Protein AF-A0A348S1D7-F1 (afdb_monomer_lite)

Sequence (116 aa):
MNTQKVLALLLGLLMGLTSSEMTGSSWRDGMTKGKPALRSAGSISFGPEGILFIADAKSASIHAIATGDTEASKASPVKLEAINTKIAGMLGTTADEILIKDIAVNPISKYTYLSV

Radius of gyration: 24.41 Å; chains: 1; bounding box: 68×28×62 Å

Structure (mmCIF, N/CA/C/O backbone):
data_AF-A0A348S1D7-F1
#
_entry.id   AF-A0A348S1D7-F1
#
loop_
_atom_site.group_PDB
_atom_site.id
_atom_site.type_symbol
_atom_site.label_atom_id
_atom_site.label_alt_id
_atom_site.label_comp_id
_atom_site.label_asym_id
_atom_site.label_entity_id
_atom_site.label_seq_id
_atom_site.pdbx_PDB_ins_code
_atom_site.Cartn_x
_atom_site.Cartn_y
_atom_site.Cartn_z
_atom_site.occupancy
_atom_site.B_iso_or_equiv
_atom_site.auth_seq_id
_atom_site.auth_comp_id
_atom_site.auth_asym_id
_atom_site.auth_atom_id
_atom_site.pdbx_PDB_model_num
ATOM 1 N N . MET A 1 1 ? 50.195 -0.062 -45.359 1.00 57.47 1 MET A N 1
ATOM 2 C CA . MET A 1 1 ? 49.085 0.442 -44.518 1.00 57.47 1 MET A CA 1
ATOM 3 C C . MET A 1 1 ? 49.704 1.194 -43.347 1.00 57.47 1 MET A C 1
ATOM 5 O O . MET A 1 1 ? 50.468 0.582 -42.618 1.00 57.47 1 MET A O 1
ATOM 9 N N . ASN A 1 2 ? 49.497 2.514 -43.241 1.00 72.00 2 ASN A N 1
ATOM 10 C CA . ASN A 1 2 ? 50.196 3.346 -42.247 1.00 72.00 2 ASN A CA 1
ATOM 11 C C . ASN A 1 2 ? 49.813 2.953 -40.818 1.00 72.00 2 ASN A C 1
ATOM 13 O O . ASN A 1 2 ? 48.632 2.803 -40.514 1.00 72.00 2 ASN A O 1
ATOM 17 N N . THR A 1 3 ? 50.808 2.878 -39.939 1.00 71.75 3 THR A N 1
ATOM 18 C CA . THR A 1 3 ? 50.696 2.573 -38.502 1.00 71.75 3 THR A CA 1
ATOM 19 C C . THR A 1 3 ? 49.655 3.448 -37.795 1.00 71.75 3 THR A C 1
ATOM 21 O O . THR A 1 3 ? 48.921 2.974 -36.937 1.00 71.75 3 THR A O 1
ATOM 24 N N . GLN A 1 4 ? 49.495 4.696 -38.241 1.00 70.12 4 GLN A N 1
ATOM 25 C CA . GLN A 1 4 ? 48.489 5.640 -37.746 1.00 70.12 4 GLN A CA 1
ATOM 26 C C . GLN A 1 4 ? 47.040 5.231 -38.084 1.00 70.12 4 GLN A C 1
ATOM 28 O O . GLN A 1 4 ? 46.131 5.472 -37.295 1.00 70.12 4 GLN A O 1
ATOM 33 N N . LYS A 1 5 ? 46.817 4.556 -39.222 1.00 63.41 5 LYS A N 1
ATOM 34 C CA . LYS A 1 5 ? 45.502 4.009 -39.600 1.00 63.41 5 LYS A CA 1
ATOM 35 C C . LYS A 1 5 ? 45.158 2.755 -38.796 1.00 63.41 5 LYS A C 1
ATOM 37 O O . LYS A 1 5 ? 43.998 2.553 -38.468 1.00 63.41 5 LYS A O 1
ATOM 42 N N . VAL A 1 6 ? 46.162 1.945 -38.450 1.00 67.88 6 VAL A N 1
ATOM 43 C CA . VAL A 1 6 ? 45.993 0.748 -37.606 1.00 67.88 6 VAL A CA 1
ATOM 44 C C . VAL A 1 6 ? 45.667 1.146 -36.163 1.00 67.88 6 VAL A C 1
ATOM 46 O O . VAL A 1 6 ? 44.757 0.579 -35.567 1.00 67.88 6 VAL A O 1
ATOM 49 N N . LEU A 1 7 ? 46.336 2.176 -35.633 1.00 64.56 7 LEU A N 1
ATOM 50 C CA . LEU A 1 7 ? 46.069 2.698 -34.290 1.00 64.56 7 LEU A CA 1
ATOM 51 C C . LEU A 1 7 ? 44.670 3.331 -34.176 1.00 64.56 7 LEU A C 1
ATOM 53 O O . LEU A 1 7 ? 43.976 3.111 -33.188 1.00 64.56 7 LEU A O 1
ATOM 57 N N . ALA A 1 8 ? 44.225 4.055 -35.211 1.00 62.78 8 ALA A N 1
ATOM 58 C CA . ALA A 1 8 ? 42.872 4.611 -35.272 1.00 62.78 8 ALA A CA 1
ATOM 59 C C . ALA A 1 8 ? 41.786 3.521 -35.361 1.00 62.78 8 ALA A C 1
ATOM 61 O O . ALA A 1 8 ? 40.732 3.656 -34.742 1.00 62.78 8 ALA A O 1
ATOM 62 N N . LEU A 1 9 ? 42.052 2.421 -36.078 1.00 63.50 9 LEU A N 1
ATOM 63 C CA . LEU A 1 9 ? 41.131 1.282 -36.159 1.00 63.50 9 LEU A CA 1
ATOM 64 C C . LEU A 1 9 ? 40.997 0.551 -34.813 1.00 63.50 9 LEU A C 1
ATOM 66 O O . LEU A 1 9 ? 39.894 0.181 -34.420 1.00 63.50 9 LEU A O 1
ATOM 70 N N . LEU A 1 10 ? 42.113 0.369 -34.099 1.00 59.72 10 LEU A N 1
ATOM 71 C CA . LEU A 1 10 ? 42.144 -0.284 -32.785 1.00 59.72 10 LEU A CA 1
ATOM 72 C C . LEU A 1 10 ? 41.441 0.544 -31.702 1.00 59.72 10 LEU A C 1
ATOM 74 O O . LEU A 1 10 ? 40.756 -0.023 -30.854 1.00 59.72 10 LEU A O 1
ATOM 78 N N . LEU A 1 11 ? 41.553 1.874 -31.753 1.00 58.66 11 LEU A N 1
ATOM 79 C CA . LEU A 1 11 ? 40.872 2.758 -30.804 1.00 58.66 11 LEU A CA 1
ATOM 80 C C . LEU A 1 11 ? 39.358 2.841 -31.073 1.00 58.66 11 LEU A C 1
ATOM 82 O O . LEU A 1 11 ? 38.571 2.885 -30.132 1.00 58.66 11 LEU A O 1
ATOM 86 N N . GLY A 1 12 ? 38.941 2.783 -32.344 1.00 58.72 12 GLY A N 1
ATOM 87 C CA . GLY A 1 12 ? 37.526 2.727 -32.727 1.00 58.72 12 GLY A CA 1
ATOM 88 C C . GLY A 1 12 ? 36.829 1.422 -32.325 1.00 58.72 12 GLY A C 1
ATOM 89 O O . GLY A 1 12 ? 35.660 1.443 -31.950 1.00 58.72 12 GLY A O 1
ATOM 90 N N . LEU A 1 13 ? 37.547 0.293 -32.334 1.00 56.59 13 LEU A N 1
ATOM 91 C CA . LEU A 1 13 ? 36.988 -1.007 -31.945 1.00 56.59 13 LEU A CA 1
ATOM 92 C C . LEU A 1 13 ? 36.772 -1.128 -30.424 1.00 56.59 13 LEU A C 1
ATOM 94 O O . LEU A 1 13 ? 35.851 -1.812 -29.986 1.00 56.59 13 LEU A O 1
ATOM 98 N N . LEU A 1 14 ? 37.573 -0.423 -29.616 1.00 54.47 14 LEU A N 1
ATOM 99 C CA . LEU A 1 14 ? 37.463 -0.444 -28.154 1.00 54.47 14 LEU A CA 1
ATOM 100 C C . LEU A 1 14 ? 36.290 0.410 -27.626 1.00 54.47 14 LEU A C 1
ATOM 102 O O . LEU A 1 14 ? 35.780 0.139 -26.544 1.00 54.47 14 LEU A O 1
ATOM 106 N N . MET A 1 15 ? 35.819 1.397 -28.401 1.00 57.50 15 MET A N 1
ATOM 107 C CA . MET A 1 15 ? 34.648 2.224 -28.056 1.00 57.50 15 MET A CA 1
ATOM 108 C C . MET A 1 15 ? 33.308 1.616 -28.511 1.00 57.50 15 MET A C 1
ATOM 110 O O . MET A 1 15 ? 32.262 2.106 -28.107 1.00 57.50 15 MET A O 1
ATOM 114 N N . GLY A 1 16 ? 33.316 0.555 -29.329 1.00 50.44 16 GLY A N 1
ATOM 115 C CA . GLY A 1 16 ? 32.101 -0.123 -29.809 1.00 50.44 16 GLY A CA 1
ATOM 116 C C . GLY A 1 16 ? 31.525 -1.180 -28.856 1.00 50.44 16 GLY A C 1
ATOM 117 O O . GLY A 1 16 ? 30.463 -1.731 -29.124 1.00 50.44 16 GLY A O 1
ATOM 118 N N . LEU A 1 17 ? 32.209 -1.470 -27.745 1.00 51.31 17 LEU A N 1
ATOM 119 C CA . LEU A 1 17 ? 31.784 -2.431 -26.714 1.00 51.31 17 LEU A CA 1
ATOM 120 C C . LEU A 1 17 ? 30.895 -1.798 -25.627 1.00 51.31 17 LEU A C 1
ATOM 122 O O . LEU A 1 17 ? 30.748 -2.349 -24.536 1.00 51.31 17 LEU A O 1
ATOM 126 N N . THR A 1 18 ? 30.305 -0.631 -25.893 1.00 50.84 18 THR A N 1
ATOM 127 C CA . THR A 1 18 ? 29.413 0.044 -24.948 1.00 50.84 18 THR A CA 1
ATOM 128 C C . THR A 1 18 ? 28.110 -0.739 -24.787 1.00 50.84 18 THR A C 1
ATOM 130 O O . THR A 1 18 ? 27.266 -0.745 -25.679 1.00 50.84 18 THR A O 1
ATOM 133 N N . SER A 1 19 ? 27.999 -1.407 -23.635 1.00 54.81 19 SER A N 1
ATOM 134 C CA . SER A 1 19 ? 26.772 -1.704 -22.884 1.00 54.81 19 SER A CA 1
ATOM 135 C C . SER A 1 19 ? 25.528 -2.027 -23.719 1.00 54.81 19 SER A C 1
ATOM 137 O O . SER A 1 19 ? 24.723 -1.150 -24.027 1.00 54.81 19 SER A O 1
ATOM 139 N N . SER A 1 20 ? 25.301 -3.317 -23.982 1.00 53.12 20 SER A N 1
ATOM 140 C CA . SER A 1 20 ? 23.927 -3.802 -24.133 1.00 53.12 20 SER A CA 1
ATOM 141 C C . SER A 1 20 ? 23.215 -3.585 -22.800 1.00 53.12 20 SER A C 1
ATOM 143 O O . SER A 1 20 ? 23.373 -4.376 -21.871 1.00 53.12 20 SER A O 1
ATOM 145 N N . GLU A 1 21 ? 22.477 -2.486 -22.674 1.00 56.56 21 GLU A N 1
ATOM 146 C CA . GLU A 1 21 ? 21.488 -2.371 -21.614 1.00 56.56 21 GLU A CA 1
ATOM 147 C C . GLU A 1 21 ? 20.433 -3.444 -21.889 1.00 56.56 21 GLU A C 1
ATOM 149 O O . GLU A 1 21 ? 19.648 -3.346 -22.831 1.00 56.56 21 GLU A O 1
ATOM 154 N N . MET A 1 22 ? 20.455 -4.523 -21.103 1.00 54.53 22 MET A N 1
ATOM 155 C CA . MET A 1 22 ? 19.306 -5.411 -20.970 1.00 54.53 22 MET A CA 1
ATOM 156 C C . MET A 1 22 ? 18.187 -4.584 -20.339 1.00 54.53 22 MET A C 1
ATOM 158 O O . MET A 1 22 ? 18.021 -4.565 -19.121 1.00 54.53 22 MET A O 1
ATOM 162 N N . THR A 1 23 ? 17.438 -3.861 -21.165 1.00 60.00 23 THR A N 1
ATOM 163 C CA . THR A 1 23 ? 16.162 -3.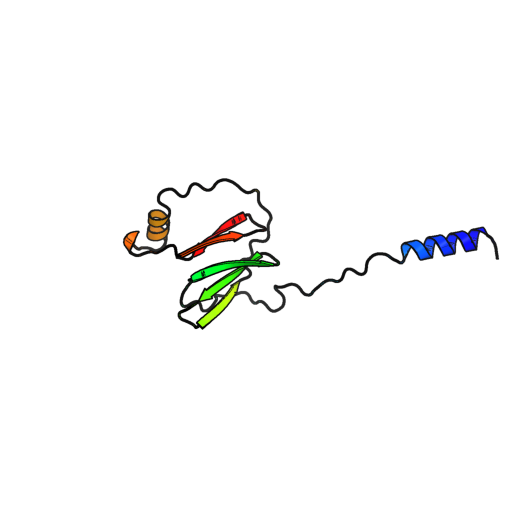285 -20.767 1.00 60.00 23 THR A CA 1
ATOM 164 C C . THR A 1 23 ? 15.204 -4.455 -20.573 1.00 60.00 23 THR A C 1
ATOM 166 O O . THR A 1 23 ? 14.572 -4.952 -21.502 1.00 60.00 23 THR A O 1
ATOM 169 N N . GLY A 1 24 ? 15.165 -4.983 -19.348 1.00 64.56 24 GLY A N 1
ATOM 170 C CA . GLY A 1 24 ? 14.070 -5.854 -18.943 1.00 64.56 24 GLY A CA 1
ATOM 171 C C . GLY A 1 24 ? 12.749 -5.115 -19.164 1.00 64.56 24 GLY A C 1
ATOM 172 O O . GLY A 1 24 ? 12.683 -3.903 -18.953 1.00 64.56 24 GLY A O 1
ATOM 173 N N . SER A 1 25 ? 11.717 -5.831 -19.613 1.00 79.94 25 SER A N 1
ATOM 174 C CA . SER A 1 25 ? 10.351 -5.297 -19.669 1.00 79.94 25 SER A CA 1
ATOM 175 C C . SER A 1 25 ? 9.975 -4.713 -18.307 1.00 79.94 25 SER A C 1
ATOM 177 O O . SER A 1 25 ? 10.285 -5.323 -17.276 1.00 79.94 25 SER A O 1
ATOM 179 N N . SER A 1 26 ? 9.325 -3.550 -18.296 1.00 88.12 26 SER A N 1
ATOM 180 C CA . SER A 1 26 ? 8.895 -2.916 -17.050 1.00 88.12 26 SER A CA 1
ATOM 181 C C . SER A 1 26 ? 7.887 -3.820 -16.347 1.00 88.12 26 SER A C 1
ATOM 183 O O . SER A 1 26 ? 7.023 -4.437 -16.972 1.00 88.12 26 SER A O 1
ATOM 185 N N . TRP A 1 27 ? 7.939 -3.862 -15.018 1.00 89.00 27 TRP A N 1
ATOM 186 C CA . TRP A 1 27 ? 6.949 -4.576 -14.205 1.00 89.00 27 TRP A CA 1
ATOM 187 C C . TRP A 1 27 ? 5.534 -3.995 -14.338 1.00 89.00 27 TRP A C 1
ATOM 189 O O . TRP A 1 27 ? 4.567 -4.602 -13.877 1.00 89.00 27 TRP A O 1
ATOM 199 N N . ARG A 1 28 ? 5.407 -2.814 -14.950 1.00 90.00 28 ARG A N 1
ATOM 200 C CA . ARG A 1 28 ? 4.143 -2.117 -15.200 1.00 90.00 28 ARG A CA 1
ATOM 201 C C . ARG A 1 28 ? 3.609 -2.358 -16.610 1.00 90.00 28 ARG A C 1
ATOM 203 O O . ARG A 1 28 ? 2.506 -1.896 -16.910 1.00 90.00 28 ARG A O 1
ATOM 210 N N . ASP A 1 29 ? 4.349 -3.063 -17.464 1.00 91.75 29 ASP A N 1
ATOM 211 C CA . ASP A 1 29 ? 3.911 -3.363 -18.824 1.00 91.75 29 ASP A CA 1
ATOM 212 C C . ASP A 1 29 ? 2.584 -4.138 -18.799 1.00 91.75 29 ASP A C 1
ATOM 214 O O . ASP A 1 29 ? 2.406 -5.111 -18.067 1.00 91.75 29 ASP A O 1
ATOM 218 N N . GLY A 1 30 ? 1.607 -3.667 -19.578 1.00 90.81 30 GLY A N 1
ATOM 219 C CA . GLY A 1 30 ? 0.260 -4.247 -19.627 1.00 90.81 30 GLY A CA 1
ATOM 220 C C . GLY A 1 30 ? -0.677 -3.835 -18.484 1.00 90.81 30 GLY A C 1
ATOM 221 O O . GLY A 1 30 ? -1.850 -4.211 -18.505 1.00 90.81 30 GLY A O 1
ATOM 222 N N . MET A 1 31 ? -0.224 -3.034 -17.514 1.00 93.19 31 MET A N 1
ATOM 223 C CA . MET A 1 31 ? -1.118 -2.469 -16.502 1.00 93.19 31 MET A CA 1
ATOM 224 C C . MET A 1 31 ? -2.007 -1.371 -17.092 1.00 93.19 31 MET A C 1
ATOM 226 O O . MET A 1 31 ? -1.567 -0.515 -17.858 1.00 93.19 31 MET A O 1
ATOM 230 N N . THR A 1 32 ? -3.272 -1.350 -16.676 1.00 93.69 32 THR A N 1
ATOM 231 C CA . THR A 1 32 ? -4.252 -0.343 -17.099 1.00 93.69 32 THR A CA 1
ATOM 232 C C . THR A 1 32 ? -4.692 0.523 -15.930 1.00 93.69 32 THR A C 1
ATOM 234 O O . THR A 1 32 ? -4.882 0.031 -14.816 1.00 93.69 32 THR A O 1
ATOM 237 N N . LYS A 1 33 ? -4.946 1.809 -16.189 1.00 93.75 33 LYS A N 1
ATOM 238 C CA . LYS A 1 33 ? -5.558 2.699 -15.199 1.00 93.75 33 LYS A CA 1
ATOM 239 C C . LYS A 1 33 ? -7.004 2.275 -14.939 1.00 93.75 33 LYS A C 1
ATOM 241 O O . LYS A 1 33 ? -7.776 2.090 -15.874 1.00 93.75 33 LYS A O 1
ATOM 246 N N . GLY A 1 34 ? -7.387 2.179 -13.672 1.00 92.56 34 GLY A N 1
ATOM 247 C CA . GLY A 1 34 ? -8.749 1.821 -13.297 1.00 92.56 34 GLY A CA 1
ATOM 248 C C . GLY A 1 34 ? -8.906 1.598 -11.801 1.00 92.56 34 GLY A C 1
ATOM 249 O O . GLY A 1 34 ? -7.966 1.779 -11.027 1.00 92.56 34 GLY A O 1
ATOM 250 N N . LYS A 1 35 ? -10.116 1.204 -11.403 1.00 90.44 35 LYS A N 1
ATOM 251 C CA . LYS A 1 35 ? -10.414 0.807 -10.028 1.00 90.44 35 LYS A CA 1
ATOM 252 C C . LYS A 1 35 ? -10.227 -0.709 -9.901 1.00 90.44 35 LYS A C 1
ATOM 254 O O . LYS A 1 35 ? -10.946 -1.442 -10.580 1.00 90.44 35 LYS A O 1
ATOM 259 N N . PRO A 1 36 ? -9.312 -1.197 -9.048 1.00 90.06 36 PRO A N 1
ATOM 260 C CA . PRO A 1 36 ? -9.210 -2.625 -8.785 1.00 90.06 36 PRO A CA 1
ATOM 261 C C . PRO A 1 36 ? -10.499 -3.113 -8.115 1.00 90.06 36 PRO A C 1
ATOM 263 O O . PRO A 1 36 ? -11.061 -2.437 -7.250 1.00 90.06 36 PRO A O 1
ATOM 266 N N . ALA A 1 37 ? -10.971 -4.294 -8.510 1.00 92.50 37 ALA A N 1
ATOM 267 C CA . ALA A 1 37 ? -12.168 -4.922 -7.954 1.00 92.50 37 ALA A CA 1
ATOM 268 C C . ALA A 1 37 ? -11.893 -5.574 -6.581 1.00 92.50 37 ALA A C 1
ATOM 270 O O . ALA A 1 37 ? -12.137 -6.762 -6.394 1.00 92.50 37 ALA A O 1
ATOM 271 N N . LEU A 1 38 ? -11.356 -4.794 -5.637 1.00 94.00 38 LEU A N 1
ATOM 272 C CA . LEU A 1 38 ? -11.070 -5.234 -4.271 1.00 94.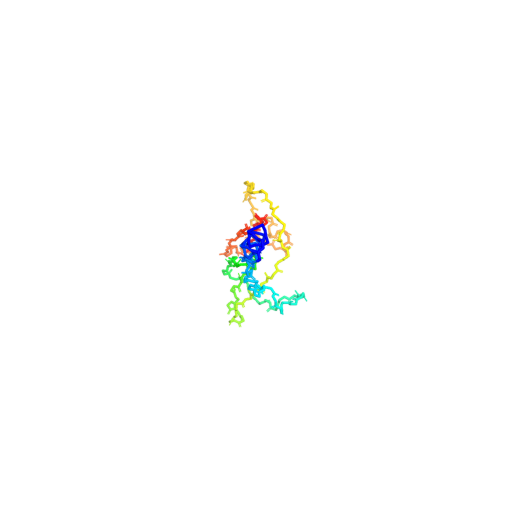00 38 LEU A CA 1
ATOM 273 C C . LEU A 1 38 ? -12.369 -5.449 -3.483 1.00 94.00 38 LEU A C 1
ATOM 275 O O . LEU A 1 38 ? -13.241 -4.579 -3.432 1.00 94.00 38 LEU A O 1
ATOM 279 N N . ARG A 1 39 ? -12.468 -6.602 -2.829 1.00 96.12 39 ARG A N 1
ATOM 280 C CA . ARG A 1 39 ? -13.501 -6.997 -1.862 1.00 96.12 39 ARG A CA 1
ATOM 281 C C . ARG A 1 39 ? -12.990 -6.944 -0.424 1.00 96.12 39 ARG A C 1
ATOM 283 O O . ARG A 1 39 ? -13.786 -6.783 0.504 1.00 96.12 39 ARG A O 1
ATOM 290 N N . SER A 1 40 ? -11.686 -7.098 -0.223 1.00 95.00 40 SER A N 1
ATOM 291 C CA . SER A 1 40 ? -11.006 -6.868 1.050 1.00 95.00 40 SER A CA 1
ATOM 292 C C . SER A 1 40 ? -9.541 -6.496 0.846 1.00 95.00 40 SER A C 1
ATOM 294 O O . SER A 1 40 ? -8.921 -6.908 -0.126 1.00 95.00 40 SER A O 1
ATOM 296 N N . ALA A 1 41 ? -8.979 -5.738 1.784 1.00 95.25 41 ALA A N 1
ATOM 297 C CA . ALA A 1 41 ? -7.540 -5.525 1.882 1.00 95.25 41 ALA A CA 1
ATOM 298 C C . ALA A 1 41 ? -7.023 -6.248 3.133 1.00 95.25 41 ALA A C 1
ATOM 300 O O . ALA A 1 41 ? -7.609 -6.118 4.213 1.00 95.25 41 ALA A O 1
ATOM 301 N N . GLY A 1 42 ? -6.022 -7.108 2.955 1.00 96.00 42 GLY A N 1
ATOM 302 C CA . GLY A 1 42 ? -5.311 -7.840 4.001 1.00 96.00 42 GLY A CA 1
ATOM 303 C C . GLY A 1 42 ? -3.864 -7.365 4.104 1.00 96.00 42 GLY A C 1
ATOM 304 O O . GLY A 1 42 ? -3.611 -6.170 4.197 1.00 96.00 42 GLY A O 1
ATOM 305 N N . SER A 1 43 ? -2.913 -8.297 4.081 1.00 97.44 43 SER A N 1
ATOM 306 C CA . SER A 1 43 ? -1.488 -7.954 4.039 1.00 97.44 43 SER A CA 1
ATOM 307 C C . SER A 1 43 ? -1.123 -7.208 2.754 1.00 97.44 43 SER A C 1
ATOM 309 O O . SER A 1 43 ? -1.658 -7.511 1.679 1.00 97.44 43 SER A O 1
ATOM 311 N N . ILE A 1 44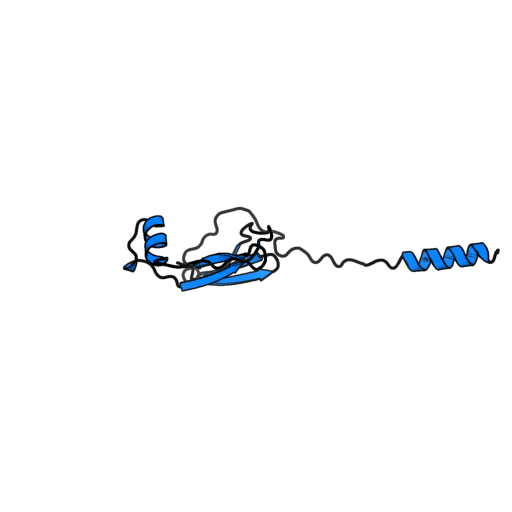 ? -0.192 -6.263 2.867 1.00 98.44 44 ILE A N 1
ATOM 312 C CA . ILE A 1 44 ? 0.288 -5.435 1.762 1.00 98.44 44 ILE A CA 1
ATOM 313 C C . ILE A 1 44 ? 1.815 -5.414 1.700 1.00 98.44 44 ILE A C 1
ATOM 315 O O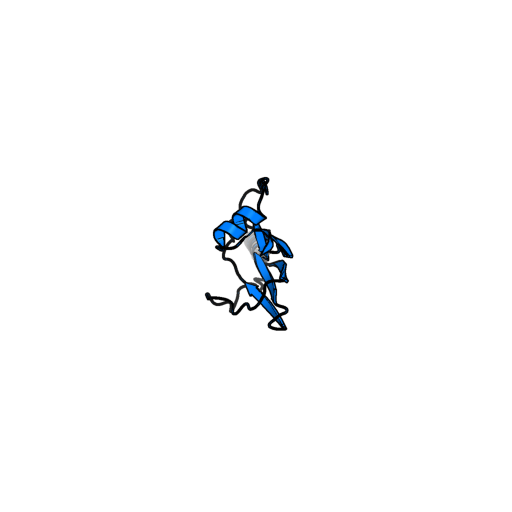 . ILE A 1 44 ? 2.504 -5.485 2.712 1.00 98.44 44 ILE A O 1
ATOM 319 N N . SER A 1 45 ? 2.375 -5.306 0.497 1.00 98.12 45 SER A N 1
ATOM 320 C CA . SER A 1 45 ? 3.825 -5.178 0.326 1.00 98.12 45 SER A CA 1
ATOM 321 C C . SER A 1 45 ? 4.179 -4.482 -0.980 1.00 98.12 45 SER A C 1
ATOM 323 O O . SER A 1 45 ? 3.425 -4.551 -1.949 1.00 98.12 45 SER A O 1
ATOM 325 N N . PHE A 1 46 ? 5.332 -3.819 -1.020 1.00 97.88 46 PHE A N 1
ATOM 326 C CA . PHE A 1 46 ? 5.840 -3.195 -2.238 1.00 97.88 46 PHE A CA 1
ATOM 327 C C . PHE A 1 46 ? 6.819 -4.119 -2.950 1.00 97.88 46 PHE A C 1
ATOM 329 O O . PHE A 1 46 ? 7.786 -4.588 -2.352 1.00 97.88 46 PHE A O 1
ATOM 336 N N . GLY A 1 47 ? 6.590 -4.333 -4.242 1.00 94.06 47 GLY A N 1
ATOM 337 C CA . GLY A 1 47 ? 7.559 -4.975 -5.119 1.00 94.06 47 GLY A CA 1
ATOM 338 C C . GLY A 1 47 ? 8.323 -3.980 -5.993 1.00 94.06 47 GLY A C 1
ATOM 339 O O . GLY A 1 47 ? 8.346 -2.774 -5.710 1.00 94.06 47 GLY A O 1
ATOM 340 N N . PRO A 1 48 ? 8.963 -4.482 -7.063 1.00 92.00 48 PRO A N 1
ATOM 341 C CA . PRO A 1 48 ? 9.716 -3.662 -8.003 1.00 92.00 48 PRO A CA 1
ATOM 342 C C . PRO A 1 48 ? 8.889 -2.503 -8.564 1.00 92.00 48 PRO A C 1
ATOM 344 O O . PRO A 1 48 ? 7.662 -2.567 -8.650 1.00 92.00 48 PRO A O 1
ATOM 347 N N . GLU A 1 49 ? 9.577 -1.416 -8.911 1.00 91.69 49 GLU A N 1
ATOM 348 C CA . GLU A 1 49 ? 8.976 -0.197 -9.471 1.00 91.69 49 GLU A CA 1
ATOM 349 C C . GLU A 1 49 ? 7.888 0.459 -8.593 1.00 91.69 49 GLU A C 1
ATOM 351 O O . GLU A 1 49 ? 7.143 1.316 -9.066 1.00 91.69 49 GLU A O 1
ATOM 356 N N . GLY A 1 50 ? 7.791 0.102 -7.307 1.00 93.06 50 GLY A N 1
ATOM 357 C CA . GLY A 1 50 ? 6.796 0.672 -6.394 1.00 93.06 50 GLY A CA 1
ATOM 358 C C . GLY A 1 50 ? 5.377 0.143 -6.621 1.00 93.06 50 GLY A C 1
ATOM 359 O O . GLY A 1 50 ? 4.407 0.822 -6.286 1.00 93.06 50 GLY A O 1
ATOM 360 N N . ILE A 1 51 ? 5.234 -1.056 -7.191 1.00 95.94 51 ILE A N 1
ATOM 361 C CA . ILE A 1 51 ? 3.939 -1.736 -7.306 1.00 95.94 51 ILE A CA 1
ATOM 362 C C . ILE A 1 51 ? 3.502 -2.227 -5.923 1.00 95.94 51 ILE A C 1
ATOM 364 O O . ILE A 1 51 ? 4.238 -2.953 -5.252 1.00 95.94 51 ILE A O 1
ATOM 368 N N . LEU A 1 52 ? 2.293 -1.845 -5.510 1.00 97.62 52 LEU A N 1
ATOM 369 C CA . LEU A 1 52 ? 1.667 -2.287 -4.270 1.00 97.62 52 LEU A CA 1
ATOM 370 C C . LEU A 1 52 ? 0.921 -3.603 -4.504 1.00 97.62 52 LEU A C 1
ATOM 372 O O . LEU A 1 52 ? -0.055 -3.647 -5.255 1.00 97.62 52 LEU A O 1
ATOM 376 N N . PHE A 1 53 ? 1.364 -4.659 -3.833 1.00 97.56 53 PHE A N 1
ATOM 377 C CA . PHE A 1 53 ? 0.660 -5.929 -3.754 1.00 97.56 53 PHE A CA 1
ATOM 378 C C . PHE A 1 53 ? -0.298 -5.923 -2.567 1.00 97.56 53 PHE A C 1
ATOM 380 O O . PHE A 1 53 ? 0.094 -5.552 -1.462 1.00 97.56 53 PHE A O 1
ATOM 387 N N . ILE A 1 54 ? -1.540 -6.349 -2.796 1.00 98.25 54 ILE A N 1
ATOM 388 C CA . ILE A 1 54 ? -2.593 -6.426 -1.777 1.00 98.25 54 ILE A CA 1
ATOM 389 C C . ILE A 1 54 ? -3.199 -7.823 -1.798 1.00 98.25 54 ILE A C 1
ATOM 391 O O . ILE A 1 54 ? -3.713 -8.262 -2.829 1.00 98.25 54 ILE A O 1
ATOM 395 N N . ALA A 1 55 ? -3.171 -8.508 -0.658 1.00 97.88 55 ALA A N 1
ATOM 396 C CA . ALA A 1 55 ? -3.881 -9.767 -0.484 1.00 97.88 55 ALA A CA 1
ATOM 397 C C . ALA A 1 55 ? -5.378 -9.511 -0.246 1.00 97.88 55 ALA A C 1
ATOM 399 O O . ALA A 1 55 ? -5.749 -8.842 0.720 1.00 97.88 55 ALA A O 1
ATOM 400 N N . ASP A 1 56 ? -6.238 -10.080 -1.092 1.00 97.44 56 ASP A N 1
ATOM 401 C CA . ASP A 1 56 ? -7.693 -10.037 -0.948 1.00 97.44 56 ASP A CA 1
ATOM 402 C C . ASP A 1 56 ? -8.239 -11.442 -0.671 1.00 97.44 56 ASP A C 1
ATOM 404 O O . ASP A 1 56 ? -8.501 -12.251 -1.565 1.00 97.44 56 ASP A O 1
ATOM 408 N N . ALA A 1 57 ? -8.425 -11.741 0.615 1.00 95.94 57 ALA A N 1
ATOM 409 C CA . ALA A 1 57 ? -8.920 -13.041 1.052 1.00 95.94 57 ALA A CA 1
ATOM 410 C C . ALA A 1 57 ? -10.385 -13.287 0.643 1.00 95.94 57 ALA A C 1
ATOM 412 O O . ALA A 1 57 ? -10.768 -14.431 0.408 1.00 95.94 57 ALA A O 1
ATOM 413 N N . LYS A 1 58 ? -11.214 -12.238 0.528 1.00 97.06 58 LYS A N 1
ATOM 414 C CA . LYS A 1 58 ? -12.636 -12.377 0.159 1.00 97.06 58 LYS A CA 1
ATOM 415 C C . LYS A 1 58 ? -12.842 -12.689 -1.325 1.00 97.06 58 LYS A C 1
ATOM 417 O O . LYS A 1 58 ? -13.904 -13.202 -1.683 1.00 97.06 58 LYS A O 1
ATOM 422 N N . SER A 1 59 ? -11.894 -12.350 -2.192 1.00 96.75 59 SER A N 1
ATOM 423 C CA . SER A 1 59 ? -11.903 -12.733 -3.613 1.00 96.75 59 SER A CA 1
ATOM 424 C C . SER A 1 59 ? -10.932 -13.866 -3.949 1.00 96.75 59 SER A C 1
ATOM 426 O O . SER A 1 59 ? -10.921 -14.305 -5.096 1.00 96.75 59 SER A O 1
ATOM 428 N N . ALA A 1 60 ? -10.151 -14.353 -2.976 1.00 96.94 60 ALA A N 1
ATOM 429 C CA . ALA A 1 60 ? -9.092 -15.345 -3.172 1.00 96.94 60 ALA A CA 1
ATOM 430 C C . ALA A 1 60 ? -8.059 -14.920 -4.236 1.00 96.94 60 ALA A C 1
ATOM 432 O O . ALA A 1 60 ? -7.622 -15.727 -5.056 1.00 96.94 60 ALA A O 1
ATOM 433 N N . SER A 1 61 ? -7.670 -13.642 -4.230 1.00 96.81 61 SER A N 1
ATOM 434 C CA . SER A 1 61 ? -6.740 -13.067 -5.208 1.00 96.81 61 SER A CA 1
ATOM 435 C C . SER A 1 61 ? -5.690 -12.165 -4.562 1.00 96.81 61 SER A C 1
ATOM 437 O O . SER A 1 61 ? -5.839 -11.692 -3.436 1.00 96.81 61 SER A O 1
ATOM 439 N N . ILE A 1 62 ? -4.613 -11.906 -5.305 1.00 96.44 62 ILE A N 1
ATOM 440 C CA . ILE A 1 62 ? -3.631 -10.865 -4.991 1.00 96.44 62 ILE A CA 1
ATOM 441 C C . ILE A 1 62 ? -3.722 -9.811 -6.090 1.00 96.44 62 ILE A C 1
ATOM 443 O O . ILE A 1 62 ? -3.651 -10.137 -7.274 1.00 96.44 62 ILE A O 1
ATOM 447 N N . HIS A 1 63 ? -3.886 -8.551 -5.701 1.00 96.69 63 HIS A N 1
ATOM 448 C CA . HIS A 1 63 ? -3.935 -7.423 -6.625 1.00 96.69 63 HIS A CA 1
ATOM 449 C C . HIS A 1 63 ? -2.573 -6.743 -6.687 1.00 96.69 63 HIS A C 1
ATOM 451 O O . HIS A 1 63 ? -1.977 -6.478 -5.647 1.00 96.69 63 HIS A O 1
ATOM 457 N N . ALA A 1 64 ? -2.111 -6.426 -7.895 1.00 96.69 64 ALA A N 1
ATOM 458 C CA . ALA A 1 64 ? -0.928 -5.609 -8.135 1.00 96.69 64 ALA A CA 1
ATOM 459 C C . ALA A 1 64 ? -1.369 -4.226 -8.624 1.00 96.69 64 ALA A C 1
ATOM 461 O O . ALA A 1 64 ? -2.067 -4.117 -9.634 1.00 96.69 64 ALA A O 1
ATOM 462 N N . ILE A 1 65 ? -0.996 -3.174 -7.897 1.00 96.25 65 ILE A N 1
ATOM 463 C CA . ILE A 1 65 ? -1.408 -1.800 -8.187 1.00 96.25 65 ILE A CA 1
ATOM 464 C C . ILE A 1 65 ? -0.170 -0.928 -8.373 1.00 96.25 65 ILE A C 1
ATOM 466 O O . ILE A 1 65 ? 0.566 -0.644 -7.430 1.00 96.25 65 ILE A O 1
ATOM 470 N N . ALA A 1 66 ? 0.021 -0.435 -9.592 1.00 95.31 66 ALA A N 1
ATOM 471 C CA . ALA A 1 66 ? 0.914 0.681 -9.861 1.00 95.31 66 ALA A CA 1
ATOM 472 C C . ALA A 1 66 ? 0.285 1.974 -9.312 1.00 95.31 66 ALA A C 1
ATOM 474 O O . ALA A 1 66 ? -0.556 2.583 -9.970 1.00 95.31 66 ALA A O 1
ATOM 475 N N . THR A 1 67 ? 0.677 2.393 -8.105 1.00 93.12 67 THR A N 1
ATOM 476 C CA . THR A 1 67 ? 0.036 3.525 -7.403 1.00 93.12 67 THR A CA 1
ATOM 477 C C . THR A 1 67 ? 0.281 4.880 -8.070 1.00 93.12 67 THR A C 1
ATOM 479 O O . THR A 1 67 ? -0.478 5.818 -7.860 1.00 93.12 67 THR A O 1
ATOM 482 N N . GLY A 1 68 ? 1.323 4.973 -8.902 1.00 91.94 68 GLY A N 1
ATOM 483 C CA . GLY A 1 68 ? 1.763 6.225 -9.526 1.00 91.94 68 GLY A CA 1
ATOM 484 C C . GLY A 1 68 ? 2.726 7.040 -8.662 1.00 91.94 68 GLY A C 1
ATOM 485 O O . GLY A 1 68 ? 3.297 8.005 -9.154 1.00 91.94 68 GLY A O 1
ATOM 486 N N . ASP A 1 69 ? 2.983 6.615 -7.425 1.00 93.25 69 ASP A N 1
ATOM 487 C CA . ASP A 1 69 ? 3.929 7.281 -6.530 1.00 93.25 69 ASP A CA 1
ATOM 488 C C . ASP A 1 69 ? 5.374 6.872 -6.850 1.00 93.25 69 ASP A C 1
ATOM 490 O O . ASP A 1 69 ? 5.995 6.065 -6.151 1.00 93.25 69 ASP A O 1
ATOM 494 N N . THR A 1 70 ? 5.888 7.402 -7.955 1.00 90.31 70 THR A N 1
ATOM 495 C CA . THR A 1 70 ? 7.231 7.121 -8.492 1.00 90.31 70 THR A CA 1
ATOM 496 C C . THR A 1 70 ? 8.230 8.238 -8.231 1.00 90.31 70 THR A C 1
ATOM 498 O O . THR A 1 70 ? 9.421 8.062 -8.470 1.00 90.31 70 THR A O 1
ATOM 501 N N . GLU A 1 71 ? 7.770 9.376 -7.721 1.00 92.81 71 GLU A N 1
ATOM 502 C CA . GLU A 1 71 ? 8.644 10.502 -7.418 1.00 92.81 71 GLU A CA 1
ATOM 503 C C . GLU A 1 71 ? 9.351 10.276 -6.087 1.00 92.81 71 GLU A C 1
ATOM 505 O O . GLU A 1 71 ? 8.713 10.082 -5.048 1.00 92.81 71 GLU A O 1
ATOM 510 N N . ALA A 1 72 ? 10.683 10.288 -6.119 1.00 92.44 72 ALA A N 1
ATOM 511 C CA . ALA A 1 72 ? 11.489 10.084 -4.928 1.00 92.44 72 ALA A CA 1
ATOM 512 C C . ALA A 1 72 ? 11.268 11.222 -3.924 1.00 92.44 72 ALA A C 1
ATOM 514 O O . ALA A 1 72 ? 11.358 12.403 -4.260 1.00 92.44 72 ALA A O 1
ATOM 515 N N . SER A 1 73 ? 11.050 10.860 -2.662 1.00 89.88 73 SER A N 1
ATOM 516 C CA . SER A 1 73 ? 10.948 11.819 -1.563 1.00 89.88 73 SER A CA 1
ATOM 517 C C . SER A 1 73 ? 11.903 11.463 -0.432 1.00 89.88 73 SER A C 1
ATOM 519 O O . SER A 1 73 ? 12.389 10.334 -0.309 1.00 89.88 73 SER A O 1
ATOM 521 N N . LYS A 1 74 ? 12.175 12.444 0.428 1.00 88.81 74 LYS A N 1
ATOM 522 C CA . LYS A 1 74 ? 12.935 12.216 1.655 1.00 88.81 74 LYS A CA 1
ATOM 523 C C . LYS A 1 74 ? 12.029 11.551 2.684 1.00 88.81 74 LYS A C 1
ATOM 525 O O . LYS A 1 74 ? 10.910 12.001 2.913 1.00 88.81 74 LYS A O 1
ATOM 530 N N . ALA A 1 75 ? 12.540 10.510 3.335 1.00 85.50 75 ALA A N 1
ATOM 531 C CA . ALA A 1 75 ? 11.860 9.923 4.477 1.00 85.50 75 ALA A CA 1
ATOM 532 C C . ALA A 1 75 ? 11.821 10.944 5.623 1.00 85.50 75 ALA A C 1
ATOM 534 O O . ALA A 1 75 ? 12.847 11.526 5.981 1.00 85.50 75 ALA A O 1
ATOM 535 N N . SER A 1 76 ? 10.641 11.147 6.197 1.00 84.94 76 SER A N 1
ATOM 536 C CA . SER A 1 76 ? 10.439 11.945 7.400 1.00 84.94 76 SER A CA 1
ATOM 537 C C . SER A 1 76 ? 9.675 11.116 8.435 1.00 84.94 76 SER A C 1
ATOM 539 O O . SER A 1 76 ? 8.859 10.268 8.062 1.00 84.94 76 SER A O 1
ATOM 541 N N . PRO A 1 77 ? 9.932 11.312 9.739 1.00 84.44 77 PRO A N 1
ATOM 542 C CA . PRO A 1 77 ? 9.140 10.664 10.771 1.00 84.44 77 PRO A CA 1
ATOM 543 C C . PRO A 1 77 ? 7.668 11.064 10.646 1.00 84.44 77 PRO A C 1
ATOM 545 O O . PRO A 1 77 ? 7.335 12.250 10.645 1.00 84.44 77 PRO A O 1
ATOM 548 N N . VAL A 1 78 ? 6.783 10.071 10.578 1.00 81.50 78 VAL A N 1
ATOM 549 C CA . VAL A 1 78 ? 5.334 10.286 10.579 1.00 81.50 78 VAL A CA 1
ATOM 550 C C . VAL A 1 78 ? 4.815 10.065 11.994 1.00 81.50 78 VAL A C 1
ATOM 552 O O . VAL A 1 78 ? 4.962 8.985 12.564 1.00 81.50 78 VAL A O 1
ATOM 555 N N . LYS A 1 79 ? 4.191 11.091 12.578 1.00 84.94 79 LYS A N 1
ATOM 556 C CA . LYS A 1 79 ? 3.561 10.985 13.897 1.00 84.94 79 LYS A CA 1
ATOM 557 C C . LYS A 1 79 ? 2.176 10.346 13.757 1.00 84.94 79 LYS A C 1
ATOM 559 O O . LYS A 1 79 ? 1.254 10.970 13.235 1.00 84.94 79 LYS A O 1
ATOM 564 N N . LEU A 1 80 ? 2.017 9.118 14.250 1.00 83.88 80 LEU A N 1
ATOM 565 C CA . LEU A 1 80 ? 0.778 8.330 14.139 1.00 83.88 80 LEU A CA 1
ATOM 566 C C . LEU A 1 80 ? -0.153 8.467 15.358 1.00 83.88 80 LEU A C 1
ATOM 568 O O . LEU A 1 80 ? -0.809 7.513 15.768 1.00 83.88 80 LEU A O 1
ATOM 572 N N . GLU A 1 81 ? -0.235 9.655 15.957 1.00 90.31 81 GLU A N 1
ATOM 573 C CA . GLU A 1 81 ? -1.155 9.886 17.077 1.00 90.31 81 GLU A CA 1
ATOM 574 C C . GLU A 1 81 ? -2.616 9.787 16.630 1.00 90.31 81 GLU A C 1
ATOM 576 O O . GLU A 1 81 ? -3.022 10.470 15.679 1.00 90.31 81 GLU A O 1
ATOM 581 N N . ALA A 1 82 ? -3.381 8.952 17.347 1.00 91.56 82 ALA A N 1
ATOM 582 C CA . ALA A 1 82 ? -4.808 8.698 17.131 1.00 91.56 82 ALA A CA 1
ATOM 583 C C . ALA A 1 82 ? -5.154 8.422 15.655 1.00 91.56 82 ALA A C 1
ATOM 585 O O . ALA A 1 82 ? -6.144 8.927 15.120 1.00 91.56 82 ALA A O 1
ATOM 586 N N . ILE A 1 83 ? -4.292 7.665 14.964 1.00 92.50 83 ILE A N 1
ATOM 587 C CA . ILE A 1 83 ? -4.434 7.416 13.526 1.00 92.50 83 ILE A CA 1
ATOM 588 C C . ILE A 1 83 ? -5.734 6.676 13.192 1.00 92.50 83 ILE A C 1
ATOM 590 O O . ILE A 1 83 ? -6.381 7.008 12.203 1.00 92.50 83 ILE A O 1
ATOM 594 N N . ASN A 1 84 ? -6.170 5.753 14.051 1.00 92.25 84 ASN A N 1
ATOM 595 C CA . ASN A 1 84 ? -7.455 5.072 13.922 1.00 92.25 84 ASN A CA 1
ATOM 596 C C . ASN A 1 84 ? -8.628 6.063 13.956 1.00 92.25 84 ASN A C 1
ATOM 598 O O . ASN A 1 84 ? -9.473 6.038 13.070 1.00 92.25 84 ASN A O 1
ATOM 602 N N . THR A 1 85 ? -8.645 7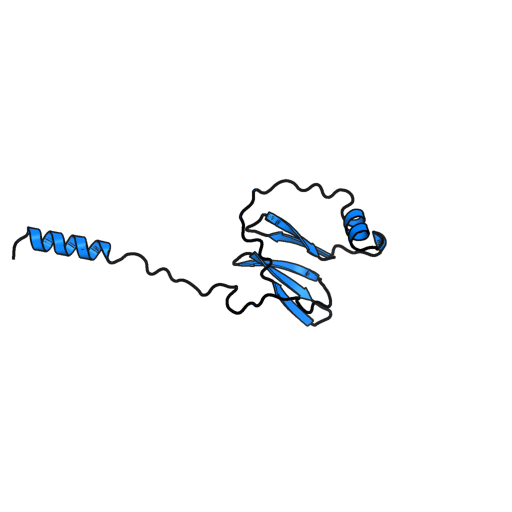.006 14.899 1.00 94.12 85 THR A N 1
ATOM 603 C CA . THR A 1 85 ? -9.687 8.041 14.967 1.00 94.12 85 THR A CA 1
ATOM 604 C C . THR A 1 85 ? -9.708 8.912 13.711 1.00 94.12 85 THR A C 1
ATOM 606 O O . THR A 1 85 ? -10.778 9.229 13.197 1.00 94.12 85 THR A O 1
ATOM 609 N N . LYS A 1 86 ? -8.533 9.276 13.182 1.00 93.19 86 LYS A N 1
ATOM 610 C CA . LYS A 1 86 ? -8.425 10.067 11.944 1.00 93.19 86 LYS A CA 1
ATOM 611 C C . LYS A 1 86 ? -8.981 9.309 10.741 1.00 93.19 86 LYS A C 1
ATOM 613 O O . LYS A 1 86 ? -9.781 9.863 9.995 1.00 93.19 86 LYS A O 1
ATOM 618 N N . ILE A 1 87 ? -8.583 8.048 10.577 1.00 93.69 87 ILE A N 1
ATOM 619 C CA . ILE A 1 87 ? -9.061 7.188 9.489 1.00 93.69 87 ILE A CA 1
ATOM 620 C C . ILE A 1 87 ? -10.570 6.968 9.605 1.00 93.69 87 ILE A C 1
ATOM 622 O O . ILE A 1 87 ? -11.282 7.149 8.623 1.00 93.69 87 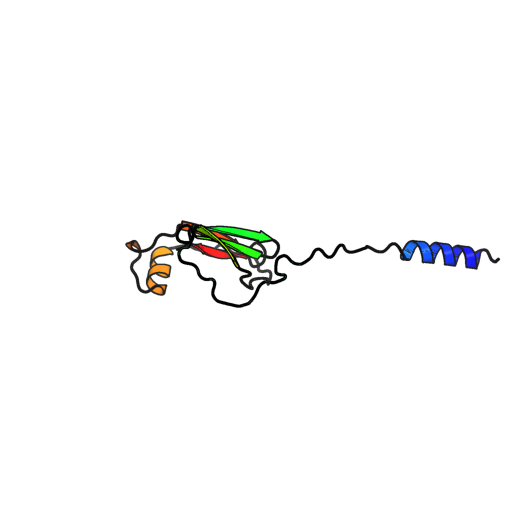ILE A O 1
ATOM 626 N N . ALA A 1 88 ? -11.070 6.643 10.798 1.00 94.88 88 ALA A N 1
ATOM 627 C CA . ALA A 1 88 ? -12.494 6.442 11.040 1.00 94.88 88 ALA A CA 1
ATOM 628 C C . ALA A 1 88 ? -13.311 7.689 10.665 1.00 94.88 88 ALA A C 1
ATOM 630 O O . ALA A 1 88 ? -14.294 7.588 9.935 1.00 94.88 88 ALA A O 1
ATOM 631 N N . GLY A 1 89 ? -12.833 8.880 11.046 1.00 95.31 89 GLY A N 1
ATOM 632 C CA . GLY A 1 89 ? -13.442 10.147 10.642 1.00 95.31 89 GLY A CA 1
ATOM 633 C C . GLY A 1 89 ? -13.463 10.363 9.125 1.00 95.31 89 GLY A C 1
ATOM 634 O O . GLY A 1 89 ? -14.461 10.841 8.592 1.00 95.31 89 GLY A O 1
ATOM 635 N N . MET A 1 90 ? -12.403 9.969 8.410 1.00 93.06 90 MET A N 1
ATOM 636 C CA . MET A 1 90 ? -12.359 10.035 6.940 1.00 93.06 90 MET A CA 1
ATOM 637 C C . MET A 1 90 ? -13.300 9.030 6.264 1.00 93.06 90 MET A C 1
ATOM 639 O O . MET A 1 90 ? -13.793 9.296 5.170 1.00 93.06 90 MET A O 1
ATOM 643 N N . LEU A 1 91 ? -13.534 7.881 6.899 1.00 92.50 91 LEU A N 1
ATOM 644 C CA . LEU A 1 91 ? -14.410 6.819 6.402 1.00 92.50 91 LEU A CA 1
ATOM 645 C C . LEU A 1 91 ? -15.874 6.984 6.849 1.00 92.50 91 LEU A C 1
ATOM 647 O O . LEU A 1 91 ? -16.732 6.241 6.380 1.00 92.50 91 LEU A O 1
ATOM 651 N N . GLY A 1 92 ? -16.174 7.954 7.721 1.00 95.06 92 GLY A N 1
ATOM 652 C CA . GLY A 1 92 ? -17.523 8.189 8.246 1.00 95.06 92 GLY A CA 1
ATOM 653 C C . GLY A 1 92 ? -17.999 7.120 9.237 1.00 95.06 92 GLY A C 1
ATOM 654 O O . GLY A 1 92 ? -19.188 6.828 9.294 1.00 95.06 92 GLY A O 1
ATOM 655 N N . THR A 1 93 ? -17.072 6.529 9.988 1.00 95.88 93 THR A N 1
ATOM 656 C CA . THR A 1 93 ? -17.283 5.426 10.944 1.00 95.88 93 THR A CA 1
ATOM 657 C C . THR A 1 93 ? -16.604 5.763 12.278 1.00 95.88 93 THR A C 1
ATOM 659 O O . THR A 1 93 ? -16.063 6.863 12.446 1.00 95.88 93 THR A O 1
ATOM 662 N N . THR A 1 94 ? -16.625 4.852 13.247 1.00 95.12 94 THR A N 1
ATOM 663 C CA . THR A 1 94 ? -15.963 5.023 14.545 1.00 95.12 94 THR A CA 1
ATOM 664 C C . THR A 1 94 ? -14.670 4.211 14.640 1.00 95.12 94 THR A C 1
ATOM 666 O O . THR A 1 94 ? -14.390 3.314 13.848 1.00 95.12 94 THR A O 1
ATOM 669 N N . ALA A 1 95 ? -13.803 4.574 15.587 1.00 94.06 95 ALA A N 1
ATOM 670 C CA . ALA A 1 95 ? -12.468 3.982 15.696 1.00 94.06 95 ALA A CA 1
ATOM 671 C C . ALA A 1 95 ? -12.482 2.490 16.084 1.00 94.06 95 ALA A C 1
ATOM 673 O O . ALA A 1 95 ? -11.509 1.789 15.821 1.00 94.06 95 ALA A O 1
ATOM 674 N N . ASP A 1 96 ? -13.557 2.029 16.718 1.00 95.25 96 ASP A N 1
ATOM 675 C CA . ASP A 1 96 ? -13.837 0.639 17.089 1.00 95.25 96 ASP A CA 1
ATOM 676 C C . ASP A 1 96 ? -14.430 -0.193 15.939 1.00 95.25 96 ASP A C 1
ATOM 678 O O . ASP A 1 96 ? -14.394 -1.421 15.993 1.00 95.25 96 ASP A O 1
ATOM 682 N N . GLU A 1 97 ? -14.909 0.456 14.875 1.00 95.31 97 GLU A N 1
ATOM 683 C CA . GLU A 1 97 ? -15.441 -0.192 13.668 1.00 95.31 97 GLU A CA 1
ATOM 684 C C . GLU A 1 97 ? -14.374 -0.419 12.581 1.00 95.31 97 GLU A C 1
ATOM 686 O O . GLU A 1 97 ? -14.656 -1.028 11.546 1.00 95.31 97 GLU A O 1
ATOM 691 N N . ILE A 1 98 ? -13.134 0.028 12.807 1.00 94.62 98 ILE A N 1
ATOM 692 C CA . ILE A 1 98 ? -12.023 -0.144 11.866 1.00 94.62 98 ILE A CA 1
ATOM 693 C C . ILE A 1 98 ? -10.898 -0.994 12.454 1.00 94.62 98 ILE A C 1
ATOM 695 O O . ILE A 1 98 ? -10.634 -0.984 13.656 1.00 94.62 98 ILE A O 1
ATOM 699 N N . LEU A 1 99 ? -10.170 -1.687 11.579 1.00 93.81 99 LEU A N 1
ATOM 700 C CA . LEU A 1 99 ? -8.992 -2.460 11.953 1.00 93.81 99 LEU A CA 1
ATOM 701 C C . LEU A 1 99 ? -7.865 -2.203 10.958 1.00 93.81 99 LEU A C 1
ATOM 703 O O . LEU A 1 99 ? -7.929 -2.643 9.817 1.00 93.81 99 LEU A O 1
ATOM 707 N N . ILE A 1 100 ? -6.792 -1.557 11.412 1.00 94.19 100 ILE A N 1
ATOM 708 C CA . ILE A 1 100 ? -5.569 -1.435 10.612 1.00 94.19 100 ILE A CA 1
ATOM 709 C C . ILE A 1 100 ? -4.889 -2.807 10.595 1.00 94.19 100 ILE A C 1
ATOM 711 O O . ILE A 1 100 ? -4.362 -3.253 11.613 1.00 94.19 100 ILE A O 1
ATOM 715 N N . LYS A 1 101 ? -4.925 -3.488 9.451 1.00 95.62 101 LYS A N 1
ATOM 716 C CA . LYS A 1 101 ? -4.388 -4.845 9.297 1.00 95.62 101 LYS A CA 1
ATOM 717 C C . LYS A 1 101 ? -2.902 -4.873 9.003 1.00 95.62 101 LYS A C 1
ATOM 719 O O . LYS A 1 101 ? -2.237 -5.826 9.393 1.00 95.62 101 LYS A O 1
ATOM 724 N N . ASP A 1 102 ? -2.412 -3.880 8.271 1.00 96.88 102 ASP A N 1
ATOM 725 C CA . ASP A 1 102 ? -1.027 -3.855 7.822 1.00 96.88 102 ASP A CA 1
ATOM 726 C C . ASP A 1 102 ? -0.592 -2.447 7.394 1.00 96.88 102 ASP A C 1
ATOM 728 O O . ASP A 1 102 ? -1.425 -1.572 7.127 1.00 96.88 102 ASP A O 1
ATOM 732 N N . ILE A 1 103 ? 0.721 -2.244 7.330 1.00 95.19 103 ILE A N 1
ATOM 733 C CA . ILE A 1 103 ? 1.376 -0.999 6.947 1.00 95.19 103 ILE A CA 1
ATOM 734 C C . ILE A 1 103 ? 2.587 -1.294 6.060 1.00 95.19 103 ILE A C 1
ATOM 736 O O . ILE A 1 103 ? 3.437 -2.118 6.386 1.00 95.19 103 ILE A O 1
ATOM 740 N N . ALA A 1 104 ? 2.709 -0.572 4.950 1.00 96.19 104 ALA A N 1
ATOM 741 C CA . ALA A 1 104 ? 3.864 -0.669 4.066 1.00 96.19 104 ALA A CA 1
ATOM 742 C C . ALA A 1 104 ? 4.300 0.717 3.595 1.00 96.19 104 ALA A C 1
ATOM 744 O O . ALA A 1 104 ? 3.485 1.619 3.421 1.00 96.19 104 ALA A O 1
ATOM 745 N N . VAL A 1 105 ? 5.599 0.897 3.369 1.00 95.06 105 VAL A N 1
ATOM 746 C CA . VAL A 1 105 ? 6.157 2.164 2.885 1.00 95.06 105 VAL A CA 1
ATOM 747 C C . VAL A 1 105 ? 6.624 1.980 1.452 1.00 95.06 105 VAL A C 1
ATOM 749 O O . VAL A 1 105 ? 7.398 1.065 1.169 1.00 95.06 105 VAL A O 1
ATOM 752 N N . ASN A 1 106 ? 6.183 2.863 0.557 1.00 96.25 106 ASN A N 1
ATOM 753 C CA . ASN A 1 106 ? 6.637 2.858 -0.824 1.00 96.25 106 ASN A CA 1
ATOM 754 C C . ASN A 1 106 ? 8.161 3.094 -0.847 1.00 96.25 106 ASN A C 1
ATOM 756 O O . ASN A 1 106 ? 8.631 4.122 -0.342 1.00 96.25 106 ASN A O 1
ATOM 760 N N . PRO A 1 107 ? 8.959 2.177 -1.420 1.00 94.12 107 PRO A N 1
ATOM 761 C CA . PRO A 1 107 ? 10.413 2.274 -1.384 1.00 94.12 107 PRO A CA 1
ATOM 762 C C . PRO A 1 107 ? 10.955 3.456 -2.196 1.00 94.12 107 PRO A C 1
ATOM 764 O O . PRO A 1 107 ? 12.072 3.895 -1.920 1.00 94.12 107 PRO A O 1
ATOM 767 N N . ILE A 1 108 ? 10.184 3.992 -3.144 1.00 94.81 108 ILE A N 1
ATOM 768 C CA . ILE A 1 108 ? 10.561 5.118 -4.002 1.00 94.81 108 ILE A CA 1
ATOM 769 C C . ILE A 1 108 ? 10.107 6.433 -3.360 1.00 94.81 108 ILE A C 1
ATOM 771 O O . ILE A 1 108 ? 10.942 7.238 -2.944 1.00 94.81 108 ILE A O 1
ATOM 775 N N . SER A 1 109 ? 8.795 6.622 -3.199 1.00 95.19 109 SER A N 1
ATOM 776 C CA . SER A 1 109 ? 8.228 7.892 -2.720 1.00 95.19 109 SER A CA 1
ATOM 777 C C . SER A 1 109 ? 8.271 8.085 -1.210 1.00 95.19 109 SER A C 1
ATOM 779 O O . SER A 1 109 ? 8.019 9.182 -0.723 1.00 95.19 109 SER A O 1
ATOM 781 N N . LYS A 1 110 ? 8.559 7.028 -0.442 1.00 94.44 110 LYS A N 1
ATOM 782 C CA . LYS A 1 110 ? 8.507 7.013 1.031 1.00 94.44 110 LYS A CA 1
ATOM 783 C C . LYS A 1 110 ? 7.122 7.304 1.619 1.00 94.44 110 LYS A C 1
ATOM 785 O O . LYS A 1 110 ? 7.004 7.497 2.828 1.00 94.44 110 LYS A O 1
ATOM 790 N N . TYR A 1 111 ? 6.067 7.293 0.803 1.00 93.75 111 TYR A N 1
ATOM 791 C CA . TYR A 1 111 ? 4.696 7.381 1.298 1.00 93.75 111 TYR A CA 1
ATOM 792 C C . TYR A 1 111 ? 4.307 6.112 2.048 1.00 93.75 111 TYR A C 1
ATOM 794 O O . TYR A 1 111 ? 4.680 5.002 1.671 1.00 93.75 111 TYR A O 1
ATOM 802 N N . THR A 1 112 ? 3.559 6.296 3.131 1.00 93.25 112 THR A N 1
ATOM 803 C CA . THR A 1 112 ? 3.083 5.209 3.986 1.00 93.25 112 THR A CA 1
ATOM 804 C C . THR A 1 112 ? 1.673 4.816 3.573 1.00 93.25 112 THR A C 1
ATOM 806 O O . THR A 1 112 ? 0.792 5.665 3.472 1.00 93.25 112 THR A O 1
ATOM 809 N N . TYR A 1 113 ? 1.474 3.524 3.361 1.00 95.00 113 TYR A N 1
ATOM 810 C CA . TYR A 1 113 ? 0.222 2.899 2.972 1.00 95.00 113 TYR A CA 1
ATOM 811 C C . TYR A 1 113 ? -0.296 2.038 4.115 1.00 95.00 113 TYR A C 1
ATOM 813 O O . TYR A 1 113 ? 0.482 1.366 4.790 1.00 95.00 113 TYR A O 1
ATOM 821 N N . LEU A 1 114 ? -1.610 2.056 4.315 1.00 94.75 114 LEU A N 1
ATOM 822 C CA . LEU A 1 114 ? -2.300 1.342 5.384 1.00 94.75 114 LEU A CA 1
ATOM 823 C C . LEU A 1 114 ? -3.400 0.476 4.770 1.00 94.75 114 LEU A C 1
ATOM 825 O O . LEU A 1 114 ? -4.163 0.958 3.933 1.00 94.75 114 LEU A O 1
ATOM 829 N N . SER A 1 115 ? -3.498 -0.775 5.212 1.00 95.88 115 SER A N 1
ATOM 830 C CA . SER A 1 115 ? -4.667 -1.617 4.954 1.00 95.88 115 SER A CA 1
ATOM 831 C C . SER A 1 115 ? -5.636 -1.496 6.124 1.00 95.88 115 SER A C 1
ATOM 833 O O . SER A 1 115 ? -5.254 -1.804 7.253 1.00 95.88 115 SER A O 1
ATOM 835 N N . VAL A 1 116 ? -6.877 -1.082 5.855 1.00 93.69 116 VAL A N 1
ATOM 836 C CA . VAL A 1 116 ? -7.934 -0.821 6.851 1.00 93.69 116 VAL A CA 1
ATOM 837 C C . VAL A 1 116 ? -9.204 -1.576 6.475 1.00 93.69 116 VAL A C 1
ATOM 839 O O . VAL A 1 116 ? -9.514 -1.612 5.262 1.00 93.69 116 VAL A O 1
#

pLDDT: mean 86.5, std 14.31, range [50.44, 98.44]

Secondary structure (DSSP, 8-state):
--HHHHHHHHHHHHSTT------PPPTTTT---S----S----EEE-GGGEEEEEETTTTEEEEEE-S--S---------TTHHHHHHHHHTS-TTS----EEEE-TTT--EEEE-

Foldseek 3Di:
DDPVVVVVVVVVVVVVPPDPPPPDDDPCPPPDDDDPPAPFFAEWEADPQQWIWTDRPVVRDIDTDPPVLQAADDADDDDCPPVLQVVCVVVVHHSVVDDFRYWYARPGHRDIDTGD